Protein AF-A0AAE3R0L6-F1 (afdb_monomer)

Mean predicted aligned error: 7.81 Å

Organism: NCBI:txid3048013

Radius of gyration: 21.51 Å; Cα contacts (8 Å, |Δi|>4): 304; chains: 1; bounding box: 40×46×85 Å

Secondary s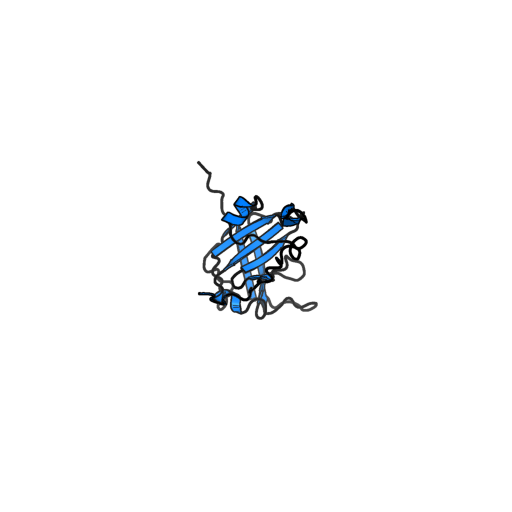tructure (DSSP, 8-state):
------------------SSSTTS-B--SSHHHHHHTT-EEEEEE-SSSSEESSSS-EE-EEEEEEEEEEEE-TTS-EEEEEEEEEEEEE-TTTTTTTTTTEEES-TTS---EEEETTEEEEEESS---SEEEEEEEESS--TTS---EEEEEEEEEPPPP---

Sequence (164 aa):
MNKSIWSTLLFCCFVSCSSLYSDFPQMSDSLDDAWNKKVFRAEYIVPQNPYKINDTLSITVKEAWIERCWKYNKAGKIAYIPDYQLIIICDSKDIEQYPSNWTIGTTDGPNFRSCARDCIMANFEDIPNDHIELIVQKGRLANNKIPEIIGKFELRKKPQSEEN

Foldseek 3Di:
DDDDDDDDDPPDPPPDPPQPFAPDWDDAPDPVSLVVLVFFDFWKDFPDAQDDFDDPATWGWPTKTKGFTWGHHPVRRIDTDQKIKIKTFTPLVRCVCPPAFKAKAAPVDFGWDAPDSRMIMTMGNDDDDQKDKIWMFTGDHDPPDDTHTRGIGMIGTDPPDPPD

Nearest PDB structures (foldseek):
  2d7n-assembly1_A  TM=2.915E-01  e=1.196E+00  Homo sapiens
  1amx-assembly1_A  TM=2.651E-01  e=1.331E+00  Staphylococcus aureus
  7n6g-assembly1_3J  TM=1.722E-01  e=5.635E-01  Chlamydomonas reinhardtii
  7n6g-assembly1_3K  TM=1.913E-01  e=1.262E+00  Chlamydomonas reinhardtii

Structure (mmCIF, N/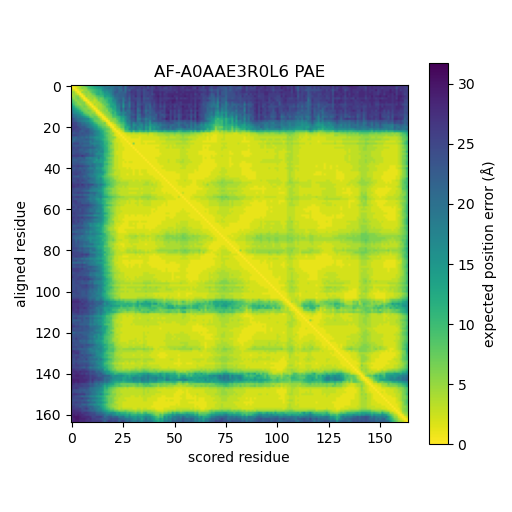CA/C/O backbone):
data_AF-A0AAE3R0L6-F1
#
_entry.id   AF-A0AAE3R0L6-F1
#
loop_
_atom_site.group_PDB
_atom_site.id
_atom_site.type_symbol
_atom_site.label_atom_id
_atom_site.label_alt_id
_atom_site.label_comp_id
_atom_site.label_asym_id
_atom_site.label_entity_id
_atom_site.label_seq_id
_atom_site.pdbx_PDB_ins_code
_atom_site.Cartn_x
_atom_site.Cartn_y
_atom_site.Cartn_z
_atom_site.occupancy
_atom_site.B_iso_or_equiv
_atom_site.auth_seq_id
_atom_site.auth_comp_id
_atom_site.auth_asym_id
_atom_site.auth_atom_id
_atom_site.pdbx_PDB_model_num
ATOM 1 N N . MET A 1 1 ? -25.202 9.238 -66.382 1.00 40.06 1 MET A N 1
ATOM 2 C CA . MET A 1 1 ? -23.825 9.762 -66.234 1.00 40.06 1 MET A CA 1
ATOM 3 C C . MET A 1 1 ? -23.760 10.645 -64.997 1.00 40.06 1 MET A C 1
ATOM 5 O O . MET A 1 1 ? -24.462 11.638 -64.994 1.00 40.06 1 MET A O 1
ATOM 9 N N . ASN A 1 2 ? -22.910 10.263 -64.030 1.00 39.03 2 ASN A N 1
ATOM 10 C CA . ASN A 1 2 ? -22.185 11.094 -63.044 1.00 39.03 2 ASN A CA 1
ATOM 11 C C . ASN A 1 2 ? -22.989 12.002 -62.083 1.00 39.03 2 ASN A C 1
ATOM 13 O O . ASN A 1 2 ? -23.855 12.739 -62.509 1.00 39.03 2 ASN A O 1
ATOM 17 N N . LYS A 1 3 ? -22.705 12.109 -60.783 1.00 43.72 3 LYS A N 1
ATOM 18 C CA . LYS A 1 3 ? -21.702 11.516 -59.885 1.00 43.72 3 LYS A CA 1
ATOM 19 C C . LYS A 1 3 ? -22.238 11.714 -58.458 1.00 43.72 3 LYS A C 1
ATOM 21 O O . LYS A 1 3 ? -22.721 12.789 -58.123 1.00 43.72 3 LYS A O 1
ATOM 26 N N . SER A 1 4 ? -22.141 10.661 -57.657 1.00 48.94 4 SER A N 1
ATOM 27 C CA . SER A 1 4 ? -22.433 10.632 -56.224 1.00 48.94 4 SER A CA 1
ATOM 28 C C . SER A 1 4 ? -21.432 11.516 -55.465 1.00 48.94 4 SER A C 1
ATOM 30 O O . SER A 1 4 ? -20.226 11.350 -55.646 1.00 48.94 4 SER A O 1
ATOM 32 N N . ILE A 1 5 ? -21.919 12.459 -54.652 1.00 53.59 5 ILE A N 1
ATOM 33 C CA . ILE A 1 5 ? -21.114 13.277 -53.732 1.00 53.59 5 ILE A CA 1
ATOM 34 C C . ILE A 1 5 ? -21.275 12.650 -52.351 1.00 53.59 5 ILE A C 1
ATOM 36 O O . ILE A 1 5 ? -22.312 12.810 -51.714 1.00 53.59 5 ILE A O 1
ATOM 40 N N . TRP A 1 6 ? -20.265 11.910 -51.909 1.00 51.47 6 TRP A N 1
ATOM 41 C CA . TRP A 1 6 ? -20.155 11.438 -50.534 1.00 51.47 6 TRP A CA 1
ATOM 42 C C . TRP A 1 6 ? -18.766 11.756 -49.991 1.00 51.47 6 TRP A C 1
ATOM 44 O O . TRP A 1 6 ? -17.777 11.714 -50.722 1.00 51.47 6 TRP A O 1
ATOM 54 N N . SER A 1 7 ? -18.747 11.992 -48.681 1.00 51.50 7 SER A N 1
ATOM 55 C CA . SER A 1 7 ? -17.586 11.942 -47.788 1.00 51.50 7 SER A CA 1
ATOM 56 C C . SER A 1 7 ? -16.776 13.228 -47.642 1.00 51.50 7 SER A C 1
ATOM 58 O O . SER A 1 7 ? -15.634 13.343 -48.083 1.00 51.50 7 SER A O 1
ATOM 60 N N . THR A 1 8 ? -17.347 14.166 -46.885 1.00 57.94 8 THR A N 1
ATOM 61 C CA . THR A 1 8 ? -16.566 15.141 -46.118 1.00 57.94 8 THR A CA 1
ATOM 62 C C . THR A 1 8 ? -15.764 14.393 -45.050 1.00 57.94 8 THR A C 1
ATOM 64 O O . THR A 1 8 ? -16.333 13.728 -44.186 1.00 57.94 8 THR A O 1
ATOM 67 N N . LEU A 1 9 ? -14.438 14.488 -45.153 1.00 56.12 9 LEU A N 1
ATOM 68 C CA . LEU A 1 9 ? -13.452 13.964 -44.212 1.00 56.12 9 LEU A CA 1
ATOM 69 C C . LEU A 1 9 ? -13.765 14.385 -42.767 1.00 56.12 9 LEU A C 1
ATOM 71 O O . LEU A 1 9 ? -13.669 15.563 -42.426 1.00 56.12 9 LEU A O 1
ATOM 75 N N . LEU A 1 10 ? -14.026 13.408 -41.899 1.00 57.34 10 LEU A N 1
ATOM 76 C CA . LEU A 1 10 ? -13.881 13.555 -40.453 1.00 57.34 10 LEU A CA 1
ATOM 77 C C . LEU A 1 10 ? -12.440 13.160 -40.093 1.00 57.34 10 LEU A C 1
ATOM 79 O O . LEU A 1 10 ? -12.147 12.005 -39.794 1.00 57.34 10 LEU A O 1
ATOM 83 N N . PHE A 1 11 ? -11.510 14.108 -40.214 1.00 55.44 11 PHE A N 1
ATOM 84 C CA . PHE A 1 11 ? -10.120 13.920 -39.799 1.00 55.44 11 PHE A CA 1
ATOM 85 C C . PHE A 1 11 ? -10.059 14.071 -38.273 1.00 55.44 11 PHE A C 1
ATOM 87 O O . PHE A 1 11 ? -9.953 15.174 -37.741 1.00 55.44 11 PHE A O 1
ATOM 94 N N . CYS A 1 12 ? -10.235 12.956 -37.562 1.00 53.22 12 CYS A N 1
ATOM 95 C CA . CYS A 1 12 ? -10.122 12.898 -36.110 1.00 53.22 12 CYS A CA 1
ATOM 96 C C . CYS A 1 12 ? -8.709 13.308 -35.674 1.00 53.22 12 CYS A C 1
ATOM 98 O O . CYS A 1 12 ? -7.733 12.611 -35.948 1.00 53.22 12 CYS A O 1
ATOM 100 N N . CYS A 1 13 ? -8.619 14.421 -34.948 1.00 52.75 13 CYS A N 1
ATOM 101 C CA . CYS A 1 13 ? -7.447 14.828 -34.184 1.00 52.75 13 CYS A CA 1
ATOM 102 C C . CYS A 1 13 ? -7.171 13.826 -33.046 1.00 52.75 13 CYS A C 1
ATOM 104 O O . CYS A 1 13 ? -7.452 14.104 -31.884 1.00 52.75 13 CYS A O 1
ATOM 106 N N . PHE A 1 14 ? -6.594 12.667 -33.366 1.00 51.31 14 PHE A N 1
ATOM 107 C CA . PHE A 1 14 ? -5.903 11.816 -32.395 1.00 51.31 14 PHE A CA 1
ATOM 108 C C . PHE A 1 14 ? -4.507 12.394 -32.149 1.00 51.31 14 PHE A C 1
ATOM 110 O O . PHE A 1 14 ? -3.495 11.832 -32.564 1.00 51.31 14 PHE A O 1
ATOM 117 N N . VAL A 1 15 ? -4.439 13.567 -31.518 1.00 55.75 15 VAL A N 1
ATOM 118 C CA . VAL A 1 15 ? -3.165 14.070 -31.000 1.00 55.75 15 VAL A CA 1
ATOM 119 C C . VAL A 1 15 ? -2.900 13.295 -29.716 1.00 55.75 15 VAL A C 1
ATOM 121 O O . VAL A 1 15 ? -3.476 13.574 -28.667 1.00 55.75 15 VAL A O 1
ATOM 124 N N . SER A 1 16 ? -2.099 12.241 -29.848 1.00 47.97 16 SER A N 1
ATOM 125 C CA . SER A 1 16 ? -1.672 11.357 -28.770 1.00 47.97 16 SER A CA 1
ATOM 126 C C . SER A 1 16 ? -1.153 12.151 -27.572 1.00 47.97 16 SER A C 1
ATOM 128 O O . SER A 1 16 ? -0.143 12.847 -27.651 1.00 47.97 16 SER A O 1
ATOM 130 N N . CYS A 1 17 ? -1.829 11.995 -26.438 1.00 54.97 17 CYS A N 1
ATOM 131 C CA . CYS A 1 17 ? -1.486 12.576 -25.141 1.00 54.97 17 CYS A CA 1
ATOM 132 C C . CYS A 1 17 ? -0.298 11.837 -24.476 1.00 54.97 17 CYS A C 1
ATOM 134 O O . CYS A 1 17 ? -0.332 11.518 -23.292 1.00 54.97 17 CYS A O 1
ATOM 136 N N . SER A 1 18 ? 0.739 11.468 -25.237 1.00 56.25 18 SER A N 1
ATOM 137 C CA . SER A 1 18 ? 1.778 10.534 -24.771 1.00 56.25 18 SER A CA 1
ATOM 138 C C . SER A 1 18 ? 2.959 11.198 -24.053 1.00 56.25 18 SER A C 1
ATOM 140 O O . SER A 1 18 ? 3.751 10.498 -23.431 1.00 56.25 18 SER A O 1
ATOM 142 N N . SER A 1 19 ? 3.101 12.527 -24.102 1.00 55.25 19 SER A N 1
ATOM 143 C CA . SER A 1 19 ? 4.251 13.228 -23.499 1.00 55.25 19 SER A CA 1
ATOM 144 C C . SER A 1 19 ? 4.023 13.734 -22.071 1.00 55.25 19 SER A C 1
ATOM 146 O O . SER A 1 19 ? 4.960 14.235 -21.460 1.00 55.25 19 SER A O 1
ATOM 148 N N . LEU A 1 20 ? 2.806 13.640 -21.528 1.00 56.88 20 LEU A N 1
ATOM 149 C CA . LEU A 1 20 ? 2.475 14.194 -20.204 1.00 56.88 20 LEU A CA 1
ATOM 150 C C . LEU A 1 20 ? 2.866 13.283 -19.027 1.00 56.88 20 LEU A C 1
ATOM 152 O O . LEU A 1 20 ? 2.901 13.744 -17.891 1.00 56.88 20 LEU A O 1
ATOM 156 N N . TYR A 1 21 ? 3.215 12.019 -19.286 1.00 61.62 21 TYR A N 1
ATOM 157 C CA . TYR A 1 21 ? 3.463 11.020 -18.237 1.00 61.62 21 TYR A CA 1
ATOM 158 C C . TYR A 1 21 ? 4.946 10.683 -18.007 1.00 61.62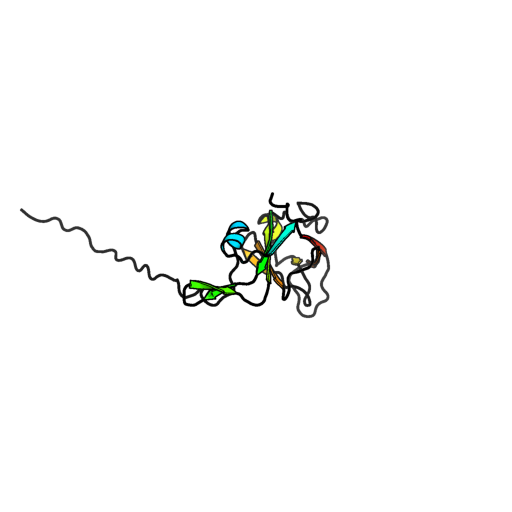 21 TYR A C 1
ATOM 160 O O . TYR A 1 21 ? 5.266 9.942 -17.082 1.00 61.62 21 TYR A O 1
ATOM 168 N N . SER A 1 22 ? 5.875 11.226 -18.802 1.00 70.12 22 SER A N 1
ATOM 169 C CA . SER A 1 22 ? 7.282 10.783 -18.819 1.00 70.12 22 SER A CA 1
ATOM 170 C C . SER A 1 22 ? 8.167 11.319 -17.686 1.00 70.12 22 SER A C 1
ATOM 172 O O . SER A 1 22 ? 9.389 11.262 -17.799 1.00 70.12 22 SER A O 1
ATOM 174 N N . ASP A 1 23 ? 7.602 11.899 -16.627 1.00 79.94 23 ASP A N 1
ATOM 175 C CA . ASP A 1 23 ? 8.411 12.431 -15.522 1.00 79.94 23 ASP A CA 1
ATOM 176 C C . ASP A 1 23 ? 7.885 12.138 -14.117 1.00 79.94 23 ASP A C 1
ATOM 178 O O . ASP A 1 23 ? 8.627 12.332 -13.150 1.00 79.94 23 ASP A O 1
ATOM 182 N N . PHE A 1 24 ? 6.679 11.583 -13.992 1.00 88.81 24 PHE A N 1
ATOM 183 C CA . PHE A 1 24 ? 6.091 11.248 -12.699 1.00 88.81 24 PHE A CA 1
ATOM 184 C C . PHE A 1 24 ? 6.351 9.784 -12.333 1.00 88.81 24 PHE A C 1
ATOM 186 O O . PHE A 1 24 ? 6.291 8.928 -13.225 1.00 88.81 24 PHE A O 1
ATOM 193 N N . PRO A 1 25 ? 6.605 9.476 -11.045 1.00 93.06 25 PRO A N 1
ATOM 194 C CA . PRO A 1 25 ? 6.598 8.104 -10.558 1.00 93.06 25 PRO A CA 1
ATOM 195 C C . PRO A 1 25 ? 5.325 7.377 -10.999 1.00 93.06 25 PRO A C 1
ATOM 197 O O . PRO A 1 25 ? 4.232 7.943 -10.960 1.00 93.06 25 PRO A O 1
ATOM 200 N N . GLN A 1 26 ? 5.495 6.147 -11.460 1.00 95.25 26 GLN A N 1
ATOM 201 C CA . GLN A 1 26 ? 4.436 5.256 -11.907 1.00 95.25 26 GLN A CA 1
ATOM 202 C C . GLN A 1 26 ? 4.264 4.119 -10.901 1.00 95.25 26 GLN A C 1
ATOM 204 O O . GLN A 1 26 ? 5.116 3.903 -10.040 1.00 95.25 26 GLN A O 1
ATOM 209 N N . MET A 1 27 ? 3.163 3.394 -11.037 1.00 95.44 27 MET A N 1
ATOM 210 C CA . MET A 1 27 ? 2.806 2.236 -10.229 1.00 95.44 27 MET A CA 1
ATOM 211 C C . MET A 1 27 ? 2.387 1.112 -11.175 1.00 95.44 27 MET A C 1
ATOM 213 O O . MET A 1 27 ? 1.830 1.395 -12.238 1.00 95.44 27 MET A O 1
ATOM 217 N N . SER A 1 28 ? 2.688 -0.138 -10.835 1.00 97.12 28 SER A N 1
ATOM 218 C CA . SER A 1 28 ? 2.136 -1.277 -11.576 1.00 97.12 28 SER A CA 1
ATOM 219 C C . SER A 1 28 ? 0.659 -1.482 -11.237 1.00 97.12 28 SER A C 1
ATOM 221 O O . SER A 1 28 ? 0.252 -1.281 -10.095 1.00 97.12 28 SER A O 1
ATOM 223 N N . ASP A 1 29 ? -0.136 -1.909 -12.216 1.00 95.31 29 ASP A N 1
ATOM 224 C CA . ASP A 1 29 ? -1.582 -2.124 -12.030 1.00 95.31 29 ASP A CA 1
ATOM 225 C C . ASP A 1 29 ? -1.899 -3.484 -11.377 1.00 95.31 29 ASP A C 1
ATOM 227 O O . ASP A 1 29 ? -3.015 -3.719 -10.920 1.00 95.31 29 ASP A O 1
ATOM 231 N N . SER A 1 30 ? -0.927 -4.401 -11.365 1.00 96.75 30 SER A N 1
ATOM 232 C CA . SER A 1 30 ? -1.033 -5.753 -10.804 1.00 96.75 30 SER A CA 1
ATOM 233 C C . SER A 1 30 ? 0.347 -6.322 -10.464 1.00 96.75 30 SER A C 1
ATOM 235 O O . SER A 1 30 ? 1.373 -5.808 -10.927 1.00 96.75 30 SER A O 1
ATOM 237 N N . LEU A 1 31 ? 0.372 -7.430 -9.719 1.00 95.75 31 LEU A N 1
ATOM 238 C CA . LEU A 1 31 ? 1.583 -8.223 -9.487 1.00 95.75 31 LEU A CA 1
ATOM 239 C C . LEU A 1 31 ? 2.273 -8.663 -10.789 1.00 95.75 31 LEU A C 1
ATOM 241 O O . LEU A 1 31 ? 3.484 -8.490 -10.928 1.00 95.75 31 LEU A O 1
ATOM 245 N N . ASP A 1 32 ? 1.519 -9.187 -11.758 1.00 96.81 32 ASP A N 1
ATOM 246 C CA . ASP A 1 32 ? 2.065 -9.653 -13.043 1.00 96.81 32 ASP A CA 1
ATOM 247 C C . ASP A 1 32 ? 2.737 -8.517 -13.818 1.00 96.81 32 ASP A C 1
ATOM 249 O O . ASP A 1 32 ? 3.815 -8.672 -14.396 1.00 96.81 32 ASP A O 1
ATOM 253 N N . ASP A 1 33 ? 2.120 -7.339 -13.807 1.00 97.31 33 ASP A N 1
ATOM 254 C CA . ASP A 1 33 ? 2.681 -6.138 -14.410 1.00 97.31 33 ASP A CA 1
ATOM 255 C C . ASP A 1 33 ? 3.989 -5.713 -13.713 1.00 97.31 33 ASP A C 1
ATOM 257 O O . ASP A 1 33 ? 4.994 -5.446 -14.382 1.00 97.31 33 ASP A O 1
ATOM 261 N N . ALA A 1 34 ? 4.033 -5.765 -12.377 1.00 97.69 34 ALA A N 1
ATOM 262 C CA . ALA A 1 34 ? 5.239 -5.473 -11.601 1.00 97.69 34 ALA A CA 1
ATOM 263 C C . ALA A 1 34 ? 6.390 -6.451 -11.903 1.00 97.69 34 ALA A C 1
ATOM 265 O O . ALA A 1 34 ? 7.558 -6.042 -12.005 1.00 97.69 34 ALA A O 1
ATOM 266 N N . TRP A 1 35 ? 6.077 -7.737 -12.081 1.00 96.75 35 TRP A N 1
ATOM 267 C CA . TRP A 1 35 ? 7.028 -8.765 -12.506 1.00 96.75 35 TRP A CA 1
ATOM 268 C C . TRP A 1 35 ? 7.550 -8.513 -13.920 1.00 96.75 35 TRP A C 1
ATOM 270 O O . TRP A 1 35 ? 8.766 -8.465 -14.130 1.00 96.75 35 TRP A O 1
ATOM 280 N N . ASN A 1 36 ? 6.653 -8.266 -14.877 1.00 96.88 36 ASN A N 1
ATOM 281 C CA . ASN A 1 36 ? 7.001 -8.005 -16.277 1.00 96.88 36 ASN A CA 1
ATOM 282 C C . ASN A 1 36 ? 7.892 -6.765 -16.432 1.00 96.88 36 ASN A C 1
ATOM 284 O O . ASN A 1 36 ? 8.850 -6.760 -17.212 1.00 96.88 36 ASN A O 1
ATOM 288 N N . LYS A 1 37 ? 7.628 -5.728 -15.634 1.00 96.31 37 LYS A N 1
ATOM 289 C CA . LYS A 1 37 ? 8.433 -4.501 -15.563 1.00 96.31 37 LYS A CA 1
ATOM 290 C C . LYS A 1 37 ? 9.735 -4.664 -14.773 1.00 96.31 37 LYS A C 1
ATOM 292 O O . LYS A 1 37 ? 10.563 -3.753 -14.782 1.00 96.31 37 LYS A O 1
ATOM 297 N N . LYS A 1 38 ? 9.949 -5.813 -14.116 1.00 97.31 38 LYS A N 1
ATOM 298 C CA . LYS A 1 38 ? 11.106 -6.124 -13.251 1.00 97.31 38 LYS A CA 1
ATOM 299 C C . LYS A 1 38 ? 11.251 -5.167 -12.057 1.00 97.31 38 LYS A C 1
ATOM 301 O O . LYS A 1 38 ? 12.352 -4.939 -11.537 1.00 97.31 38 LYS A O 1
ATOM 306 N N . VAL A 1 39 ? 10.130 -4.610 -11.601 1.00 97.62 39 VAL A N 1
ATOM 307 C CA . VAL A 1 39 ? 10.063 -3.686 -10.458 1.00 97.62 39 VAL A CA 1
ATOM 308 C C . VAL A 1 39 ? 9.624 -4.386 -9.175 1.00 97.62 39 VAL A C 1
ATOM 310 O O . VAL A 1 39 ? 9.977 -3.902 -8.104 1.00 97.62 39 VAL A O 1
ATOM 313 N N . PHE A 1 40 ? 8.965 -5.545 -9.258 1.00 97.69 40 PHE A N 1
ATOM 314 C CA . PHE A 1 40 ? 8.563 -6.347 -8.097 1.00 97.69 40 PHE A CA 1
ATOM 315 C C . PHE A 1 40 ? 9.742 -6.699 -7.170 1.00 97.69 40 PHE A C 1
ATOM 317 O O . PHE A 1 40 ? 10.860 -6.955 -7.631 1.00 97.69 40 PHE A O 1
ATOM 324 N N . ARG A 1 41 ? 9.508 -6.696 -5.851 1.00 97.31 41 ARG A N 1
ATOM 325 C CA . ARG A 1 41 ? 10.511 -7.051 -4.830 1.00 97.31 41 ARG A CA 1
ATOM 326 C C . ARG A 1 41 ? 10.017 -8.068 -3.815 1.00 97.31 41 ARG A C 1
ATOM 328 O O . ARG A 1 41 ? 10.775 -8.967 -3.463 1.00 97.31 41 ARG A O 1
ATOM 335 N N . ALA A 1 42 ? 8.796 -7.911 -3.322 1.00 97.06 42 ALA A N 1
ATOM 336 C CA . ALA A 1 42 ? 8.233 -8.807 -2.323 1.00 97.06 42 ALA A CA 1
ATOM 337 C C . ALA A 1 42 ? 6.708 -8.718 -2.318 1.00 97.06 42 ALA A C 1
ATOM 339 O O . ALA A 1 42 ? 6.152 -7.639 -2.500 1.00 97.06 42 ALA A O 1
ATOM 340 N N . GLU A 1 43 ? 6.048 -9.843 -2.063 1.00 97.75 43 GLU A N 1
ATOM 341 C CA . GLU A 1 43 ? 4.608 -9.907 -1.816 1.00 97.75 43 GLU A CA 1
ATOM 342 C C . GLU A 1 43 ? 4.370 -9.951 -0.304 1.00 97.75 43 GLU A C 1
ATOM 344 O O . GLU A 1 43 ? 5.173 -10.507 0.450 1.00 97.75 43 GLU A O 1
ATOM 349 N N . TYR A 1 44 ? 3.266 -9.366 0.140 1.00 98.12 44 TYR A N 1
ATOM 350 C CA . TYR A 1 44 ? 2.848 -9.315 1.531 1.00 98.12 44 TYR A CA 1
ATOM 351 C C . TYR A 1 44 ? 1.414 -9.823 1.670 1.00 98.12 44 TYR A C 1
ATOM 353 O O . TYR A 1 44 ? 0.591 -9.696 0.768 1.00 98.12 44 TYR A O 1
ATOM 361 N N . ILE A 1 45 ? 1.110 -10.386 2.833 1.00 98.12 45 ILE A N 1
ATOM 362 C CA . ILE A 1 45 ? -0.206 -10.888 3.211 1.00 98.12 45 ILE A CA 1
ATOM 363 C C . ILE A 1 45 ? -0.600 -10.344 4.582 1.00 98.12 45 ILE A C 1
ATOM 365 O O . ILE A 1 45 ? 0.247 -10.068 5.432 1.00 98.12 45 ILE A O 1
ATOM 369 N N . VAL A 1 46 ? -1.901 -10.224 4.816 1.00 98.19 46 VAL A N 1
ATOM 370 C CA . VAL A 1 46 ? -2.442 -9.955 6.151 1.00 98.19 46 VAL A CA 1
ATOM 371 C C . VAL A 1 46 ? -2.516 -11.257 6.966 1.00 98.19 46 VAL A C 1
ATOM 373 O O . VAL A 1 46 ? -2.797 -12.310 6.390 1.00 98.19 46 VAL A O 1
ATOM 376 N N . PRO A 1 47 ? -2.312 -11.229 8.299 1.00 97.25 47 PRO A N 1
ATOM 377 C CA . PRO A 1 47 ? -2.435 -12.424 9.146 1.00 97.25 47 PRO A CA 1
ATOM 378 C C . PRO A 1 47 ? -3.828 -13.074 9.110 1.00 97.25 47 PRO A C 1
ATOM 380 O O . PRO A 1 47 ? -3.954 -14.288 9.259 1.00 97.25 47 PRO A O 1
ATOM 383 N N . GLN A 1 48 ? -4.867 -12.260 8.916 1.00 97.81 48 GLN A N 1
ATOM 384 C CA . GLN A 1 48 ? -6.259 -12.670 8.767 1.00 97.81 48 GLN A CA 1
ATOM 385 C C . GLN A 1 48 ? -6.923 -11.784 7.708 1.00 97.81 48 GLN A C 1
ATOM 387 O O . GLN A 1 48 ? -6.668 -10.582 7.676 1.00 97.81 48 GLN A O 1
ATOM 392 N N . ASN A 1 49 ? -7.771 -12.372 6.858 1.00 97.62 49 ASN A N 1
ATOM 393 C CA . ASN A 1 49 ? -8.476 -11.669 5.787 1.00 97.62 49 ASN A CA 1
ATOM 394 C C . ASN A 1 49 ? -9.987 -11.989 5.848 1.00 97.62 49 ASN A C 1
ATOM 396 O O . ASN A 1 49 ? -10.332 -13.170 5.750 1.00 97.62 49 AS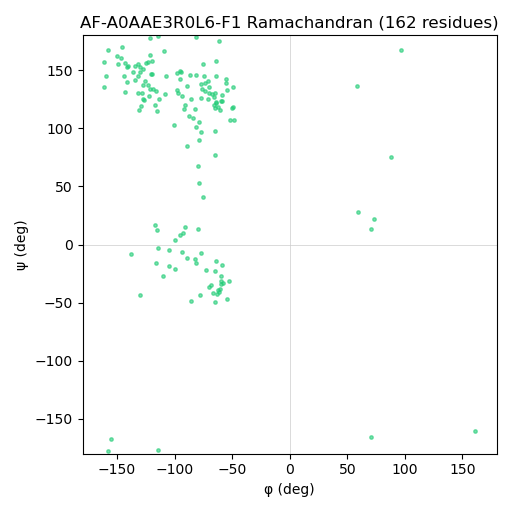N A O 1
ATOM 400 N N . PRO A 1 50 ? -10.888 -11.005 6.033 1.00 98.12 50 PRO A N 1
ATOM 401 C CA . PRO A 1 50 ? -10.624 -9.570 6.178 1.00 98.12 50 PRO A CA 1
ATOM 402 C C . PRO A 1 50 ? -9.804 -9.242 7.432 1.00 98.12 50 PRO A C 1
ATOM 404 O O . PRO A 1 50 ? -9.953 -9.879 8.477 1.00 98.12 50 PRO A O 1
ATOM 407 N N . TYR A 1 51 ? -8.934 -8.240 7.321 1.00 98.38 51 TYR A N 1
ATOM 408 C CA . TYR A 1 51 ? -8.117 -7.764 8.429 1.00 98.38 51 TYR A CA 1
ATOM 409 C C . TYR A 1 51 ? -8.937 -6.805 9.293 1.00 98.38 51 TYR A C 1
ATOM 411 O O . TYR A 1 51 ? -9.365 -5.745 8.831 1.00 98.38 51 TYR A O 1
ATOM 419 N N . LYS A 1 52 ? -9.169 -7.170 10.555 1.00 98.31 52 LYS A N 1
ATOM 420 C CA . LYS A 1 52 ? -9.963 -6.378 11.501 1.00 98.31 52 LYS A CA 1
ATOM 421 C C . LYS A 1 52 ? -9.069 -5.361 12.222 1.00 98.31 52 LYS A C 1
ATOM 423 O O . LYS A 1 52 ? -8.263 -5.748 13.059 1.00 98.31 52 LYS A O 1
ATOM 428 N N . ILE A 1 53 ? -9.235 -4.067 11.931 1.00 97.50 53 ILE A N 1
ATOM 429 C CA . ILE A 1 53 ? -8.503 -2.981 12.613 1.00 97.50 53 ILE A CA 1
ATOM 430 C C . ILE A 1 53 ? -9.122 -2.707 13.988 1.00 97.50 53 ILE A C 1
ATOM 432 O O . ILE A 1 53 ? -8.404 -2.535 14.970 1.00 97.50 53 ILE A O 1
ATOM 436 N N . ASN A 1 54 ? -10.455 -2.668 14.052 1.00 97.19 54 ASN A N 1
ATOM 437 C CA . ASN A 1 54 ? -11.239 -2.564 15.284 1.00 97.19 54 ASN A CA 1
ATOM 438 C C . ASN A 1 54 ? -12.651 -3.139 15.069 1.00 97.19 54 ASN A C 1
ATOM 440 O O . ASN A 1 54 ? -12.901 -3.832 14.087 1.00 97.19 54 ASN A O 1
ATOM 444 N N . ASP A 1 55 ? -13.582 -2.893 15.993 1.00 96.44 55 ASP A N 1
ATOM 445 C CA . ASP A 1 55 ? -14.935 -3.461 15.934 1.00 96.44 55 ASP A CA 1
ATOM 446 C C . ASP A 1 55 ? -15.791 -2.994 14.755 1.00 96.44 55 ASP A C 1
ATOM 448 O O . ASP A 1 55 ? -16.714 -3.711 14.373 1.00 96.44 55 ASP A O 1
ATOM 452 N N . THR A 1 56 ? -15.490 -1.839 14.161 1.00 96.25 56 THR A N 1
ATOM 453 C CA . THR A 1 56 ? -16.282 -1.255 13.068 1.00 96.25 56 THR A CA 1
ATOM 454 C C . THR A 1 56 ? -15.522 -1.142 11.750 1.00 96.25 56 THR A C 1
ATOM 456 O O . THR A 1 56 ? -16.152 -0.966 10.711 1.00 96.25 56 THR A O 1
ATOM 459 N N . LEU A 1 57 ? -14.192 -1.249 11.776 1.00 97.62 57 LEU A N 1
ATOM 460 C CA . LEU A 1 57 ? -13.325 -1.114 10.613 1.00 97.62 57 LEU A CA 1
ATOM 461 C C . LEU A 1 57 ? -12.582 -2.422 10.330 1.00 97.62 57 LEU A C 1
ATOM 463 O O . LEU A 1 57 ? -11.764 -2.890 11.130 1.00 97.62 57 LEU A O 1
ATOM 467 N N . SER A 1 58 ? -12.820 -2.963 9.141 1.00 98.19 58 SER A N 1
ATOM 468 C CA . SER A 1 58 ? -12.102 -4.102 8.577 1.00 98.19 58 SER A CA 1
ATOM 469 C C . SER A 1 58 ? -11.762 -3.844 7.117 1.00 98.19 58 SER A C 1
ATOM 471 O O . SER A 1 58 ? -12.527 -3.177 6.428 1.00 98.19 58 SER A O 1
ATOM 473 N N . ILE A 1 59 ? -10.643 -4.393 6.648 1.00 98.19 59 ILE A N 1
ATOM 474 C CA . ILE A 1 59 ? -10.192 -4.255 5.263 1.00 98.19 59 ILE A CA 1
ATOM 475 C C . ILE A 1 59 ? -9.935 -5.635 4.674 1.00 98.19 59 ILE A C 1
ATOM 477 O O . ILE A 1 59 ? -9.128 -6.405 5.195 1.00 98.19 59 ILE A O 1
ATOM 481 N N . THR A 1 60 ? -10.580 -5.929 3.556 1.00 98.69 60 THR A N 1
ATOM 482 C CA . THR A 1 60 ? -10.286 -7.095 2.730 1.00 98.69 60 THR A CA 1
ATOM 483 C C . THR A 1 60 ? -9.130 -6.758 1.800 1.00 98.69 60 THR A C 1
ATOM 485 O O . THR A 1 60 ? -9.297 -5.974 0.867 1.00 98.69 60 THR A O 1
ATOM 488 N N . VAL A 1 61 ? -7.957 -7.344 2.044 1.00 98.44 61 VAL A N 1
ATOM 489 C CA . VAL A 1 61 ? -6.766 -7.156 1.199 1.00 98.44 61 VAL A CA 1
ATOM 490 C C . VAL A 1 61 ? -6.752 -8.239 0.129 1.00 98.44 61 VAL A C 1
ATOM 492 O O . VAL A 1 61 ? -6.734 -9.425 0.450 1.00 98.44 61 VAL A O 1
ATOM 495 N N . LYS A 1 62 ? -6.782 -7.846 -1.142 1.00 98.19 62 LYS A N 1
ATOM 496 C CA . LYS A 1 62 ? -6.720 -8.766 -2.285 1.00 98.19 62 LYS A CA 1
ATOM 497 C C . LYS A 1 62 ? -5.277 -9.086 -2.650 1.00 98.19 62 LYS A C 1
ATOM 499 O O . LYS A 1 62 ? -4.929 -10.252 -2.775 1.00 98.19 62 LYS A O 1
ATOM 504 N N . GLU A 1 63 ? -4.452 -8.051 -2.767 1.00 98.25 63 GLU A N 1
ATOM 505 C CA . GLU A 1 63 ? -3.032 -8.151 -3.106 1.00 98.25 63 GLU A CA 1
ATOM 506 C C . GLU A 1 63 ? -2.260 -7.078 -2.341 1.00 98.25 63 GLU A C 1
ATOM 508 O O . GLU A 1 63 ? -2.762 -5.971 -2.140 1.00 98.25 63 GLU A O 1
ATOM 513 N N . ALA A 1 64 ? -1.035 -7.385 -1.924 1.00 98.25 64 ALA A N 1
ATOM 514 C CA . ALA A 1 64 ? -0.119 -6.384 -1.403 1.00 98.25 64 ALA A CA 1
ATOM 515 C C . ALA A 1 64 ? 1.309 -6.707 -1.837 1.00 98.25 64 ALA A C 1
ATOM 517 O O . ALA A 1 64 ? 1.771 -7.837 -1.675 1.00 98.25 64 ALA A O 1
ATOM 518 N N . TRP A 1 65 ? 2.030 -5.726 -2.374 1.00 98.31 65 TRP 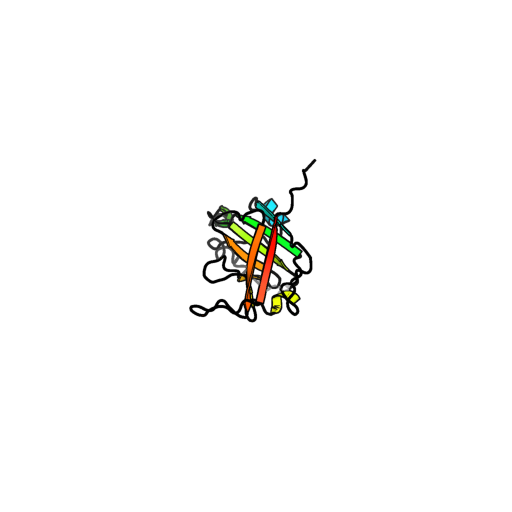A N 1
ATOM 519 C CA . TRP A 1 65 ? 3.415 -5.924 -2.791 1.00 98.31 65 TRP A CA 1
ATOM 520 C C . TRP A 1 65 ? 4.263 -4.672 -2.672 1.00 98.31 65 TRP A C 1
ATOM 522 O O . TRP A 1 65 ? 3.775 -3.546 -2.716 1.00 98.31 65 TRP A O 1
ATOM 532 N N . ILE A 1 66 ? 5.564 -4.899 -2.542 1.00 98.06 66 ILE A N 1
ATOM 533 C CA . ILE A 1 66 ? 6.593 -3.881 -2.686 1.00 98.06 66 ILE A CA 1
ATOM 534 C C . ILE A 1 66 ? 7.145 -3.960 -4.101 1.00 98.06 66 ILE A C 1
ATOM 536 O O . ILE A 1 66 ? 7.575 -5.022 -4.564 1.00 98.06 66 ILE A O 1
ATOM 540 N N . GLU A 1 67 ? 7.217 -2.809 -4.755 1.00 98.06 67 GLU A N 1
ATOM 541 C CA . GLU A 1 67 ? 7.997 -2.626 -5.968 1.00 98.06 67 GLU A CA 1
ATOM 542 C C . GLU A 1 67 ? 8.986 -1.471 -5.828 1.00 98.06 67 GLU A C 1
ATOM 544 O O . GLU A 1 67 ? 8.820 -0.564 -5.014 1.00 98.06 67 GLU A O 1
ATOM 549 N N . ARG A 1 68 ? 10.052 -1.508 -6.626 1.00 98.00 68 ARG A N 1
ATOM 550 C CA . ARG A 1 68 ? 10.971 -0.381 -6.763 1.00 98.00 68 ARG A CA 1
ATOM 551 C C . ARG A 1 68 ? 10.264 0.743 -7.508 1.00 98.00 68 ARG A C 1
ATOM 553 O O . ARG A 1 68 ? 9.755 0.501 -8.598 1.00 98.00 68 ARG A O 1
ATOM 560 N N . CYS A 1 69 ? 10.309 1.961 -6.978 1.00 97.38 69 CYS A N 1
ATOM 561 C CA . CYS A 1 69 ? 9.770 3.136 -7.649 1.00 97.38 69 CYS A CA 1
ATOM 562 C C . CYS A 1 69 ? 10.391 3.298 -9.042 1.00 97.38 69 CYS A C 1
ATOM 564 O O . CYS A 1 69 ? 11.595 3.106 -9.255 1.00 97.38 69 CYS A O 1
ATOM 566 N N . TRP A 1 70 ? 9.564 3.664 -10.013 1.00 97.19 70 TRP A N 1
ATOM 567 C CA . TRP A 1 70 ? 9.972 3.751 -11.407 1.00 97.19 70 TRP A CA 1
ATOM 568 C C . TRP A 1 70 ? 9.175 4.823 -12.146 1.00 97.19 70 TRP A C 1
ATOM 570 O O . TRP A 1 70 ? 8.137 5.278 -11.679 1.00 97.19 70 TRP A O 1
ATOM 580 N N . LYS A 1 71 ? 9.675 5.256 -13.302 1.00 95.94 71 LYS A N 1
ATOM 581 C CA . LYS A 1 71 ? 8.963 6.142 -14.229 1.00 95.94 71 LYS A CA 1
ATOM 582 C C . LYS A 1 71 ? 9.320 5.825 -15.671 1.00 95.94 71 LYS A C 1
ATOM 584 O O . LYS A 1 71 ? 10.366 5.233 -15.931 1.00 95.94 71 LYS A O 1
ATOM 589 N N . TYR A 1 72 ? 8.497 6.252 -16.621 1.00 93.50 72 TYR A N 1
ATOM 590 C CA . TYR A 1 72 ? 8.919 6.284 -18.020 1.00 93.50 72 TYR A CA 1
ATOM 591 C C . TYR A 1 72 ? 9.843 7.477 -18.238 1.00 93.50 72 TYR A C 1
ATOM 593 O O . TYR A 1 72 ? 9.535 8.567 -17.786 1.00 93.50 72 TYR A O 1
ATOM 601 N N . ASN A 1 73 ? 10.970 7.295 -18.921 1.00 92.00 73 ASN A N 1
ATOM 602 C CA . ASN A 1 73 ? 11.791 8.406 -19.393 1.00 92.00 73 ASN A CA 1
ATOM 603 C C . ASN A 1 73 ? 11.231 8.980 -20.709 1.00 92.00 73 ASN A C 1
ATOM 605 O O . ASN A 1 73 ? 10.280 8.452 -21.285 1.00 92.00 73 ASN A O 1
ATOM 609 N N . LYS A 1 74 ? 11.863 10.033 -21.242 1.00 89.50 74 LYS A N 1
ATOM 610 C CA . LYS A 1 74 ? 11.454 10.676 -22.508 1.00 89.50 74 LYS A CA 1
ATOM 611 C C . LYS A 1 74 ? 11.452 9.741 -23.729 1.00 89.50 74 LYS A C 1
ATOM 613 O O . LYS A 1 74 ? 10.835 10.067 -24.734 1.00 89.50 74 LYS A O 1
ATOM 618 N N . ALA A 1 75 ? 12.133 8.596 -23.652 1.00 90.31 75 ALA A N 1
ATOM 619 C CA . ALA A 1 75 ? 12.152 7.567 -24.692 1.00 90.31 75 ALA A CA 1
ATOM 620 C C . ALA A 1 75 ? 11.117 6.449 -24.452 1.00 90.31 75 ALA A C 1
ATOM 622 O O . ALA A 1 75 ? 11.172 5.421 -25.123 1.00 90.31 75 ALA A O 1
ATOM 623 N N . GLY A 1 76 ? 10.222 6.604 -23.469 1.00 88.94 76 GLY A N 1
ATOM 624 C CA . GLY A 1 76 ? 9.222 5.599 -23.102 1.00 88.94 76 GLY A CA 1
ATOM 625 C C . GLY A 1 76 ? 9.804 4.358 -22.421 1.00 88.94 76 GLY A C 1
ATOM 626 O O . GLY A 1 76 ? 9.119 3.348 -22.306 1.00 88.94 76 GLY A O 1
ATOM 627 N N . LYS A 1 77 ? 11.065 4.398 -21.973 1.00 91.69 77 LYS A N 1
ATOM 628 C CA . LYS A 1 77 ? 11.702 3.284 -21.256 1.00 91.69 77 LYS A CA 1
ATOM 629 C C . LYS A 1 77 ? 11.579 3.473 -19.754 1.00 91.69 77 LYS A C 1
ATOM 631 O O . LYS A 1 77 ? 11.627 4.601 -19.268 1.00 91.69 77 LYS A O 1
ATOM 636 N N . ILE A 1 78 ? 11.500 2.368 -19.026 1.00 95.12 78 ILE A N 1
ATOM 637 C CA . ILE A 1 78 ? 11.501 2.375 -17.563 1.00 95.12 78 ILE A CA 1
ATOM 638 C C . ILE A 1 78 ? 12.847 2.904 -17.051 1.00 95.12 78 ILE A C 1
ATOM 640 O O . ILE A 1 78 ? 13.914 2.454 -17.473 1.00 95.12 78 ILE A O 1
ATOM 644 N N . ALA A 1 79 ? 12.780 3.863 -16.135 1.00 95.75 79 ALA A N 1
ATOM 645 C CA . ALA A 1 79 ? 13.885 4.373 -15.343 1.00 95.75 79 ALA A CA 1
ATOM 646 C C . ALA A 1 79 ? 13.553 4.188 -13.859 1.00 95.75 79 ALA A C 1
ATOM 648 O O . ALA A 1 79 ? 12.447 4.507 -13.424 1.00 95.75 79 ALA A O 1
ATOM 649 N N . TYR A 1 80 ? 14.509 3.676 -13.088 1.00 95.94 80 TYR A N 1
ATOM 650 C CA . TYR A 1 80 ? 14.316 3.410 -11.666 1.00 95.94 80 TYR A CA 1
ATOM 651 C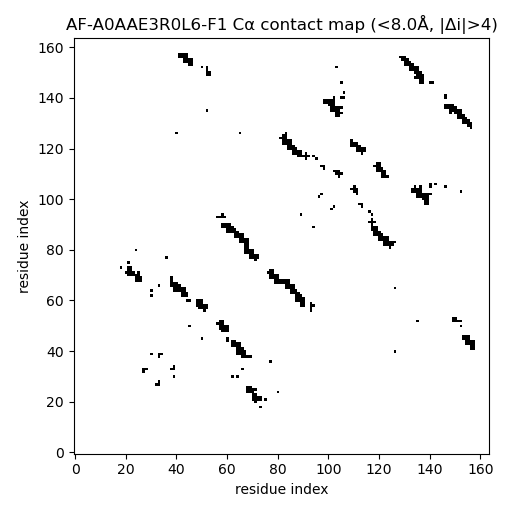 C . TYR A 1 80 ? 14.613 4.639 -10.808 1.00 95.94 80 TYR A C 1
ATOM 653 O O . TYR A 1 80 ? 15.532 5.405 -11.099 1.00 95.94 80 TYR A O 1
ATOM 661 N N . ILE A 1 81 ? 13.858 4.774 -9.726 1.00 95.00 81 ILE A N 1
ATOM 662 C CA . ILE A 1 81 ? 14.008 5.790 -8.684 1.00 95.00 81 ILE A CA 1
ATOM 663 C C . ILE A 1 81 ? 14.577 5.077 -7.438 1.00 95.00 81 ILE A C 1
ATOM 665 O O . ILE A 1 81 ? 14.305 3.883 -7.250 1.00 95.00 81 ILE A O 1
ATOM 669 N N . PRO A 1 82 ? 15.440 5.725 -6.635 1.00 92.94 82 PRO A N 1
ATOM 670 C CA . PRO A 1 82 ? 16.035 5.123 -5.442 1.00 92.94 82 PRO A CA 1
ATOM 671 C C . PRO A 1 82 ? 15.059 5.118 -4.254 1.00 92.94 82 PRO A C 1
ATOM 673 O O . PRO A 1 82 ? 15.411 5.599 -3.195 1.00 92.94 82 PRO A O 1
ATOM 676 N N . ASP A 1 83 ? 13.856 4.582 -4.460 1.00 96.31 83 ASP A N 1
ATOM 677 C CA . ASP A 1 83 ? 12.815 4.399 -3.447 1.00 96.31 83 ASP A CA 1
ATOM 678 C C . ASP A 1 83 ? 12.038 3.113 -3.762 1.00 96.31 83 ASP A C 1
ATOM 680 O O . ASP A 1 83 ? 12.140 2.535 -4.857 1.00 96.31 83 ASP A O 1
ATO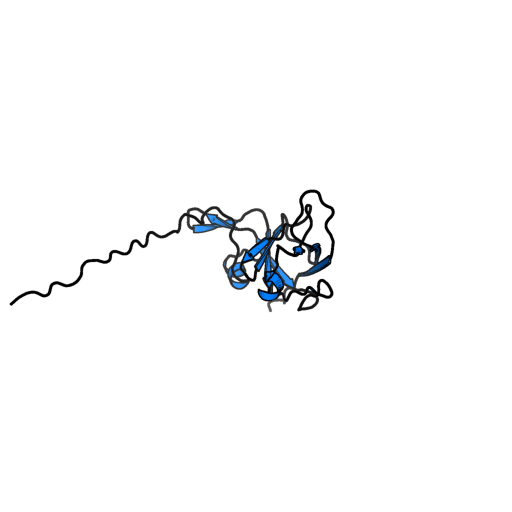M 684 N N . TYR A 1 84 ? 11.195 2.708 -2.826 1.00 97.19 84 TYR A N 1
ATOM 685 C CA . TYR A 1 84 ? 10.237 1.624 -2.959 1.00 97.19 84 TYR A CA 1
ATOM 686 C C . TYR A 1 84 ? 8.824 2.126 -2.685 1.00 97.19 84 TYR A C 1
ATOM 688 O O . TYR A 1 84 ? 8.616 3.133 -2.010 1.00 97.19 84 TYR A O 1
ATOM 696 N N . GLN A 1 85 ? 7.835 1.411 -3.205 1.00 97.12 85 GLN A N 1
ATOM 697 C CA . GLN A 1 85 ? 6.435 1.672 -2.916 1.00 97.12 85 GLN A CA 1
ATOM 698 C C . GLN A 1 85 ? 5.718 0.379 -2.559 1.00 97.12 85 GLN A C 1
ATOM 700 O O . GLN A 1 85 ? 5.833 -0.625 -3.262 1.00 97.12 85 GLN A O 1
ATOM 705 N N . LEU A 1 86 ? 4.997 0.426 -1.443 1.00 97.81 86 LEU A N 1
ATOM 706 C CA . LEU A 1 86 ? 4.032 -0.581 -1.037 1.00 97.81 86 LEU A CA 1
ATOM 707 C C . LEU A 1 86 ? 2.711 -0.252 -1.699 1.00 97.81 86 LEU A C 1
ATOM 709 O O . LEU A 1 86 ? 2.205 0.855 -1.529 1.00 97.81 86 LEU A O 1
ATOM 713 N N . ILE A 1 87 ? 2.161 -1.217 -2.414 1.00 98.31 87 ILE A N 1
ATOM 714 C CA . ILE A 1 87 ? 0.872 -1.130 -3.085 1.00 98.31 87 ILE A CA 1
ATOM 715 C C . ILE A 1 87 ? -0.025 -2.170 -2.437 1.00 98.31 87 ILE A C 1
ATOM 717 O O . ILE A 1 87 ? 0.395 -3.307 -2.232 1.00 98.31 87 ILE A O 1
ATOM 721 N N . ILE A 1 88 ? -1.238 -1.766 -2.074 1.00 98.25 88 ILE A N 1
ATOM 722 C CA . ILE A 1 88 ? -2.230 -2.628 -1.442 1.00 98.25 88 ILE A CA 1
ATOM 723 C C . ILE A 1 88 ? -3.539 -2.455 -2.199 1.00 98.25 88 ILE A C 1
ATOM 725 O O . ILE A 1 88 ? -4.130 -1.372 -2.199 1.00 98.25 88 ILE A O 1
ATOM 729 N N . ILE A 1 89 ? -3.985 -3.539 -2.821 1.00 98.44 89 ILE A N 1
ATOM 730 C CA . ILE A 1 89 ? -5.279 -3.639 -3.482 1.00 98.44 89 ILE A CA 1
ATOM 731 C C . ILE A 1 89 ? -6.277 -4.230 -2.491 1.00 98.44 89 ILE A C 1
ATOM 733 O O . ILE A 1 89 ? -6.045 -5.292 -1.911 1.00 98.44 89 ILE A O 1
ATOM 737 N N . CYS A 1 90 ? -7.402 -3.553 -2.310 1.00 98.31 90 CYS A N 1
ATOM 738 C CA . CYS A 1 90 ? -8.429 -3.871 -1.327 1.00 98.31 90 CYS A CA 1
ATOM 739 C C . CYS A 1 90 ? -9.793 -4.131 -1.991 1.00 98.31 90 CYS A C 1
ATOM 741 O O . CYS A 1 90 ? -9.974 -4.010 -3.206 1.00 98.31 90 CYS A O 1
ATOM 743 N N . ASP A 1 91 ? -10.809 -4.472 -1.200 1.00 98.44 91 ASP A N 1
ATOM 744 C CA . ASP A 1 91 ? -12.180 -4.175 -1.614 1.00 98.44 91 ASP A CA 1
ATOM 745 C C . ASP A 1 91 ? -12.417 -2.658 -1.540 1.00 98.44 91 ASP A C 1
ATOM 747 O O . ASP A 1 91 ? -12.230 -2.031 -0.499 1.00 98.44 91 ASP A O 1
ATOM 751 N N . SER A 1 92 ? -12.853 -2.064 -2.653 1.00 98.00 92 SER A N 1
ATOM 752 C CA . SER A 1 92 ? -13.202 -0.641 -2.734 1.00 98.00 92 SER A CA 1
ATOM 753 C C . SER A 1 92 ? -14.207 -0.185 -1.671 1.00 98.00 92 SER A C 1
ATOM 755 O O . SER A 1 92 ? -14.145 0.964 -1.242 1.00 98.00 92 SER A O 1
ATOM 757 N N . LYS A 1 93 ? -15.125 -1.061 -1.238 1.00 98.12 93 LYS A N 1
ATOM 758 C CA . LYS A 1 93 ? -16.131 -0.726 -0.219 1.00 98.12 93 LYS A CA 1
ATOM 759 C C . LYS A 1 93 ? -15.501 -0.522 1.155 1.00 98.12 93 LYS A C 1
ATOM 761 O O . LYS A 1 93 ? -15.928 0.359 1.895 1.00 98.12 93 LYS A O 1
ATOM 766 N N . ASP A 1 94 ? -14.460 -1.288 1.466 1.00 97.94 94 ASP A N 1
ATOM 767 C CA . ASP A 1 94 ? -13.784 -1.238 2.764 1.00 97.94 94 ASP A CA 1
ATOM 768 C C . ASP A 1 94 ? -12.940 0.040 2.920 1.00 97.94 94 ASP A C 1
ATOM 770 O O . ASP A 1 94 ? -12.663 0.482 4.036 1.00 97.94 94 ASP A O 1
ATOM 774 N N . ILE A 1 95 ? -12.554 0.668 1.802 1.00 97.19 95 ILE A N 1
ATOM 775 C CA . ILE A 1 95 ? -11.724 1.880 1.777 1.00 97.19 95 ILE A CA 1
ATOM 776 C C . ILE A 1 95 ? -12.434 3.118 1.208 1.00 97.19 95 ILE A C 1
ATOM 778 O O . ILE A 1 95 ? -11.791 4.140 0.985 1.00 97.19 95 ILE A O 1
ATOM 782 N N . GLU A 1 96 ? -13.757 3.086 1.023 1.00 95.94 96 GLU A N 1
ATOM 783 C CA . GLU A 1 96 ? -14.531 4.214 0.469 1.00 95.94 96 GLU A CA 1
ATOM 784 C C . GLU A 1 96 ? -14.371 5.506 1.293 1.00 95.94 96 GLU A C 1
ATOM 786 O O . GLU A 1 96 ? -14.355 6.613 0.757 1.00 95.94 96 GLU A O 1
ATOM 791 N N . GLN A 1 97 ? -14.207 5.367 2.611 1.00 93.81 97 GLN A N 1
ATOM 792 C CA . GLN A 1 97 ? -14.034 6.487 3.540 1.00 93.81 97 GLN A CA 1
ATOM 793 C C . GLN A 1 97 ? -12.558 6.848 3.794 1.00 93.81 97 GLN A C 1
ATOM 795 O O . GLN A 1 97 ? -12.253 7.636 4.694 1.00 93.81 97 GLN A O 1
ATOM 800 N N . TYR A 1 98 ? -11.625 6.276 3.031 1.00 95.12 98 TYR A N 1
ATOM 801 C CA . TYR A 1 98 ? -10.201 6.583 3.108 1.00 95.12 98 TYR A CA 1
ATOM 802 C C . TYR A 1 98 ? -9.840 7.745 2.161 1.00 95.12 98 TYR A C 1
ATOM 804 O O . TYR A 1 98 ? -10.261 7.744 1.006 1.00 95.12 98 TYR A O 1
ATOM 812 N N . PRO A 1 99 ? -9.026 8.739 2.568 1.00 93.56 99 PRO A N 1
ATOM 813 C CA . PRO A 1 99 ? -8.465 8.970 3.901 1.00 93.56 99 PRO A CA 1
ATOM 814 C C . PRO A 1 99 ? -9.351 9.873 4.785 1.00 93.56 99 PRO A C 1
ATOM 816 O O . PRO A 1 99 ? -8.861 10.482 5.734 1.00 93.56 99 PRO A O 1
ATOM 819 N N . SER A 1 100 ? -10.621 10.108 4.434 1.00 92.56 100 SER A N 1
ATOM 820 C CA . SER A 1 100 ? -11.437 11.128 5.111 1.00 92.56 100 SER A CA 1
ATOM 821 C C . SER A 1 100 ? -11.738 10.787 6.569 1.00 92.56 100 SER A C 1
ATOM 823 O O . SER A 1 100 ? -11.651 11.673 7.419 1.00 92.56 100 SER A O 1
ATOM 825 N N . ASN A 1 101 ? -12.061 9.525 6.858 1.00 95.31 101 ASN A N 1
ATOM 826 C CA . ASN A 1 101 ? -12.529 9.089 8.176 1.00 95.31 101 ASN A CA 1
ATOM 827 C C . ASN A 1 101 ? -11.467 8.333 8.968 1.00 95.31 101 ASN A C 1
ATOM 829 O O . ASN A 1 101 ? -11.588 8.221 10.188 1.00 95.31 101 ASN A O 1
ATOM 833 N N . TRP A 1 102 ? -10.432 7.836 8.299 1.00 95.31 102 TRP A N 1
ATOM 834 C CA . TRP A 1 102 ? -9.300 7.156 8.910 1.00 95.31 102 TRP A CA 1
ATOM 835 C C . TRP A 1 102 ? -8.110 7.139 7.949 1.00 95.31 102 TRP A C 1
ATOM 837 O O . TRP A 1 102 ? -8.279 7.262 6.735 1.00 95.31 102 TRP A O 1
ATOM 847 N N . THR A 1 103 ? -6.908 6.997 8.502 1.00 95.00 103 THR A N 1
ATOM 848 C CA . THR A 1 103 ? -5.647 6.913 7.753 1.00 95.00 103 THR A CA 1
ATOM 849 C C . THR A 1 103 ? -4.709 5.878 8.362 1.00 95.00 103 THR A C 1
ATOM 851 O O . THR A 1 103 ? -4.788 5.591 9.557 1.00 95.00 103 THR A O 1
ATOM 854 N N . ILE A 1 104 ? -3.821 5.317 7.536 1.00 94.44 104 ILE A N 1
ATOM 855 C CA . ILE A 1 104 ? -2.720 4.455 7.981 1.00 94.44 104 ILE A CA 1
ATOM 856 C C . ILE A 1 104 ? -1.449 5.307 8.075 1.00 94.44 104 ILE A C 1
ATOM 858 O O . ILE A 1 104 ? -1.127 6.045 7.145 1.00 94.44 104 ILE A O 1
ATOM 862 N N . GLY A 1 105 ? -0.726 5.175 9.182 1.00 87.88 105 GLY A N 1
ATOM 863 C CA . GLY A 1 105 ? 0.506 5.900 9.471 1.00 87.88 105 GLY A CA 1
ATOM 864 C C . GLY A 1 105 ? 0.306 7.147 10.336 1.00 87.88 105 GLY A C 1
ATOM 865 O O . GLY A 1 105 ? -0.808 7.619 10.568 1.00 87.88 105 GLY A O 1
ATOM 866 N N . THR A 1 106 ? 1.428 7.671 10.825 1.00 78.56 106 THR A N 1
ATOM 867 C CA . THR A 1 106 ? 1.544 8.940 11.560 1.00 78.56 106 THR A CA 1
ATOM 868 C C . THR A 1 106 ? 2.372 9.936 10.738 1.00 78.56 106 THR A C 1
ATOM 870 O O . THR A 1 106 ? 2.830 9.610 9.644 1.00 78.56 106 THR A O 1
ATOM 873 N N . THR A 1 107 ? 2.577 11.157 11.240 1.00 73.69 107 THR A N 1
ATOM 874 C CA . THR A 1 107 ? 3.378 12.194 10.557 1.00 73.69 107 THR A CA 1
ATOM 875 C C . THR A 1 107 ? 4.829 11.792 10.300 1.00 73.69 107 THR A C 1
ATOM 877 O O . THR A 1 107 ? 5.421 12.280 9.344 1.00 73.69 107 THR A O 1
ATOM 880 N N . ASP A 1 108 ? 5.374 10.899 11.126 1.00 73.38 108 ASP A N 1
ATOM 881 C CA . ASP A 1 108 ? 6.788 10.507 11.098 1.00 73.38 108 ASP A CA 1
ATOM 882 C C . ASP A 1 108 ? 7.009 9.173 10.360 1.00 73.38 108 ASP A C 1
ATOM 884 O O . ASP A 1 108 ? 8.117 8.642 10.337 1.00 73.38 108 ASP A O 1
ATOM 888 N N . GLY A 1 109 ? 5.941 8.600 9.795 1.00 77.19 109 GLY A N 1
ATOM 889 C CA . GLY A 1 109 ? 5.945 7.299 9.135 1.00 77.19 109 GLY A CA 1
ATOM 890 C C . GLY A 1 109 ? 5.663 7.369 7.631 1.00 77.19 109 GLY 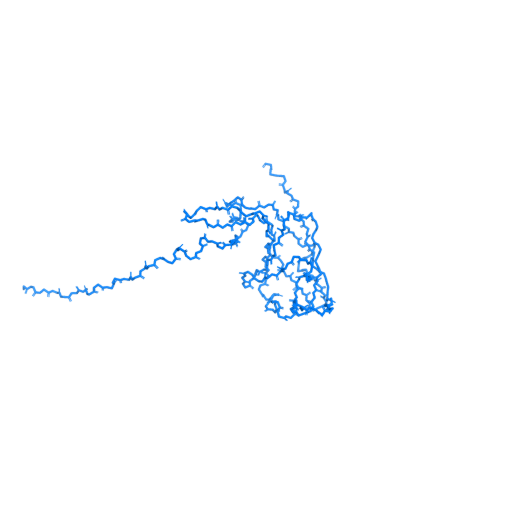A C 1
ATOM 891 O O . GLY A 1 109 ? 5.486 8.449 7.062 1.00 77.19 109 GLY A O 1
ATOM 892 N N . PRO A 1 110 ? 5.585 6.202 6.966 1.00 82.00 110 PRO A N 1
ATOM 893 C CA . PRO A 1 110 ? 5.217 6.129 5.559 1.00 82.00 110 PRO A CA 1
ATOM 894 C C . PRO A 1 110 ? 3.822 6.733 5.351 1.00 82.00 110 PRO A C 1
ATOM 896 O O . PRO A 1 110 ? 2.841 6.316 5.970 1.00 82.00 110 PRO A O 1
ATOM 899 N N . ASN A 1 111 ? 3.738 7.733 4.473 1.00 83.31 111 ASN A N 1
ATOM 900 C CA . ASN A 1 111 ? 2.497 8.450 4.191 1.00 83.31 111 ASN A CA 1
ATOM 901 C C . ASN A 1 111 ? 1.631 7.658 3.202 1.00 83.31 111 ASN A C 1
ATOM 903 O O . ASN A 1 111 ? 1.883 7.678 1.989 1.00 83.31 111 ASN A O 1
ATOM 907 N N . PHE A 1 112 ? 0.609 6.972 3.719 1.00 93.38 112 PHE A N 1
ATOM 908 C CA . PHE A 1 112 ? -0.335 6.241 2.884 1.00 93.38 112 PHE A CA 1
ATOM 909 C C . PHE A 1 112 ? -1.294 7.181 2.154 1.00 93.38 112 PHE A C 1
ATOM 911 O O . PHE A 1 112 ? -1.967 8.030 2.741 1.00 93.38 112 PHE A O 1
ATOM 918 N N . ARG A 1 113 ? -1.455 6.958 0.853 1.00 92.94 113 ARG A N 1
ATOM 919 C CA . ARG A 1 113 ? -2.371 7.697 -0.021 1.00 92.94 113 ARG A CA 1
ATOM 920 C C . ARG A 1 113 ? -3.194 6.738 -0.870 1.00 92.94 113 ARG A C 1
ATOM 922 O O . ARG A 1 113 ? -2.760 5.626 -1.143 1.00 92.94 113 ARG A O 1
ATOM 929 N N . SER A 1 114 ? -4.367 7.183 -1.309 1.00 95.00 114 SER A N 1
ATOM 930 C CA . SER A 1 114 ? -5.119 6.461 -2.339 1.00 95.00 114 SER A CA 1
ATOM 931 C C . SER A 1 114 ? -4.396 6.596 -3.687 1.00 95.00 114 SER A C 1
ATOM 933 O O . SER A 1 114 ? -3.932 7.685 -4.032 1.00 95.00 114 SER A O 1
ATOM 935 N N . CYS A 1 115 ? -4.283 5.485 -4.415 1.00 94.38 115 CYS A N 1
ATOM 936 C CA . CYS A 1 115 ? -3.726 5.397 -5.775 1.00 94.38 115 CYS A CA 1
ATOM 937 C C . CYS A 1 115 ? -4.799 5.100 -6.828 1.00 94.38 115 CYS A C 1
ATOM 939 O O . CYS A 1 115 ? -4.653 5.484 -7.985 1.00 94.38 115 CYS A O 1
ATOM 941 N N . ALA A 1 116 ? -5.883 4.442 -6.421 1.00 95.38 116 ALA A N 1
ATOM 942 C CA . ALA A 1 116 ? -7.065 4.143 -7.220 1.00 95.38 116 ALA A CA 1
ATOM 943 C C . ALA A 1 116 ? -8.254 3.893 -6.274 1.00 95.38 116 ALA A C 1
ATOM 945 O O . ALA A 1 116 ? -8.121 3.996 -5.053 1.00 95.38 116 ALA A O 1
ATOM 946 N N . ARG A 1 117 ? -9.425 3.554 -6.827 1.00 96.25 117 ARG A N 1
ATOM 947 C CA . ARG A 1 117 ? -10.658 3.319 -6.047 1.00 96.25 117 ARG A CA 1
ATOM 948 C C . ARG A 1 117 ? -10.512 2.192 -5.018 1.00 96.25 117 ARG A C 1
ATOM 950 O O . ARG A 1 117 ? -11.134 2.239 -3.967 1.00 96.25 117 ARG A O 1
ATOM 957 N N . ASP A 1 118 ? -9.730 1.181 -5.349 1.00 97.81 118 ASP A N 1
ATOM 958 C CA . ASP A 1 118 ? -9.473 -0.023 -4.569 1.00 97.81 118 ASP A CA 1
ATOM 959 C C . ASP A 1 118 ? -7.994 -0.140 -4.175 1.00 97.81 118 ASP A C 1
ATOM 961 O O . ASP A 1 118 ? -7.553 -1.213 -3.790 1.00 97.81 118 ASP A O 1
ATOM 965 N N . CYS A 1 119 ? -7.228 0.951 -4.258 1.00 97.81 119 CYS A N 1
ATOM 966 C CA . CYS A 1 119 ? -5.784 0.942 -4.050 1.00 97.81 119 CYS A CA 1
ATOM 967 C C . CYS A 1 119 ? -5.361 1.999 -3.032 1.00 97.81 119 CYS A C 1
ATOM 969 O O . CYS A 1 119 ? -5.679 3.189 -3.174 1.00 97.81 119 CYS A O 1
ATOM 971 N N . ILE A 1 120 ? -4.564 1.568 -2.056 1.00 97.25 120 ILE A N 1
ATOM 972 C CA . ILE A 1 120 ? -3.772 2.444 -1.191 1.00 97.25 120 ILE A CA 1
ATOM 973 C C . ILE A 1 120 ? -2.289 2.112 -1.340 1.00 97.25 120 ILE A C 1
ATOM 975 O O . ILE A 1 120 ? -1.912 0.964 -1.562 1.00 97.25 120 ILE A O 1
ATOM 979 N N . MET A 1 121 ? -1.439 3.126 -1.217 1.00 96.88 121 MET A N 1
ATOM 980 C CA . MET A 1 121 ? 0.002 2.971 -1.367 1.00 96.88 121 MET A CA 1
ATOM 981 C C . MET A 1 121 ? 0.780 3.854 -0.403 1.00 96.88 121 MET A C 1
ATOM 983 O O . MET A 1 121 ? 0.299 4.919 -0.015 1.00 96.88 121 MET A O 1
ATOM 987 N N . ALA A 1 122 ? 2.016 3.471 -0.108 1.00 95.75 122 ALA A N 1
ATOM 988 C CA . ALA A 1 122 ? 2.980 4.318 0.584 1.00 95.75 122 ALA A CA 1
ATOM 989 C C . ALA A 1 122 ? 4.382 4.143 0.006 1.00 95.75 122 ALA A C 1
ATOM 991 O O . ALA A 1 122 ? 4.709 3.084 -0.523 1.00 95.75 122 ALA A O 1
ATOM 992 N N . ASN A 1 123 ? 5.209 5.180 0.123 1.00 94.88 123 ASN A N 1
ATOM 993 C CA . ASN A 1 123 ? 6.605 5.124 -0.300 1.00 94.88 123 ASN A CA 1
ATOM 994 C C . ASN A 1 123 ? 7.502 4.775 0.895 1.00 94.88 123 ASN A C 1
ATOM 996 O O . ASN A 1 123 ? 7.205 5.167 2.024 1.00 94.88 123 ASN A O 1
ATOM 1000 N N . PHE A 1 124 ? 8.604 4.089 0.619 1.00 94.81 124 PHE A N 1
ATOM 1001 C CA . PHE A 1 124 ? 9.648 3.717 1.565 1.00 94.81 124 PHE A CA 1
ATOM 1002 C C . PHE A 1 124 ? 11.016 4.014 0.943 1.00 94.81 124 PHE A C 1
ATOM 1004 O O . PHE A 1 124 ? 11.206 3.778 -0.248 1.00 94.81 124 PHE A O 1
ATOM 1011 N N . GLU A 1 125 ? 11.965 4.499 1.741 1.00 94.31 125 GLU A N 1
ATOM 1012 C CA . GLU A 1 125 ? 13.350 4.718 1.287 1.00 94.31 125 GLU A CA 1
ATOM 1013 C C . GLU A 1 125 ? 14.065 3.373 1.046 1.00 94.31 125 GLU A C 1
ATOM 1015 O O . GLU A 1 125 ? 14.781 3.197 0.062 1.00 94.31 125 GLU A O 1
ATOM 1020 N N . ASP A 1 126 ? 13.768 2.376 1.886 1.00 95.44 126 ASP A N 1
ATOM 1021 C CA . ASP A 1 126 ? 14.308 1.017 1.818 1.00 95.44 126 ASP A CA 1
ATOM 1022 C C . ASP A 1 126 ? 13.205 -0.039 1.676 1.00 95.44 126 ASP A C 1
ATOM 1024 O O . ASP A 1 126 ? 12.030 0.207 1.956 1.00 95.44 126 ASP A O 1
ATOM 1028 N N . ILE A 1 127 ? 13.583 -1.253 1.261 1.00 94.62 127 ILE A N 1
ATOM 1029 C CA . ILE A 1 127 ? 12.656 -2.391 1.280 1.00 94.62 127 ILE A CA 1
ATOM 1030 C C . ILE A 1 127 ? 12.288 -2.662 2.744 1.00 94.62 127 ILE A C 1
ATOM 1032 O O . ILE A 1 127 ? 13.188 -2.926 3.546 1.00 94.62 127 ILE A O 1
ATOM 1036 N N . PRO A 1 128 ? 10.998 -2.621 3.111 1.00 93.38 128 PRO A N 1
ATOM 1037 C CA . PRO A 1 128 ? 10.597 -2.887 4.479 1.00 93.38 128 PRO A CA 1
ATOM 1038 C C . PRO A 1 128 ? 10.912 -4.331 4.886 1.00 93.38 128 PRO A C 1
ATOM 1040 O O . PRO A 1 128 ? 11.022 -5.235 4.056 1.00 93.38 128 PRO A O 1
ATOM 1043 N N . ASN A 1 129 ? 11.021 -4.547 6.195 1.00 94.94 129 ASN A N 1
ATOM 1044 C CA . ASN A 1 129 ? 11.262 -5.866 6.773 1.00 94.94 129 ASN A CA 1
ATOM 1045 C C . ASN A 1 129 ? 10.131 -6.862 6.451 1.00 94.94 129 ASN A C 1
ATOM 1047 O O . ASN A 1 129 ? 9.078 -6.518 5.906 1.00 94.94 129 ASN A O 1
ATOM 1051 N N . ASP A 1 130 ? 10.329 -8.115 6.860 1.00 97.06 130 ASP A N 1
ATOM 1052 C CA . ASP A 1 130 ? 9.344 -9.188 6.685 1.00 97.06 130 ASP A CA 1
ATOM 1053 C C . ASP A 1 130 ? 8.038 -8.955 7.470 1.00 97.06 130 ASP A C 1
ATOM 1055 O O . ASP A 1 130 ? 7.027 -9.601 7.203 1.00 97.06 130 ASP A O 1
ATOM 1059 N N . HIS A 1 131 ? 8.041 -8.019 8.419 1.00 97.12 131 HIS A N 1
ATOM 1060 C CA . HIS A 1 131 ? 6.869 -7.584 9.167 1.00 97.12 131 HIS A CA 1
ATOM 1061 C C . HIS A 1 131 ? 6.748 -6.059 9.098 1.00 97.12 131 HIS A C 1
ATOM 1063 O O . HIS A 1 131 ? 7.685 -5.341 9.453 1.00 97.12 131 HIS A O 1
ATOM 1069 N N . ILE A 1 132 ? 5.587 -5.584 8.652 1.00 95.25 132 ILE A N 1
ATOM 1070 C CA . ILE A 1 132 ? 5.215 -4.171 8.614 1.00 95.25 132 ILE A CA 1
ATOM 1071 C C . ILE A 1 132 ? 4.038 -3.995 9.568 1.00 95.25 132 ILE A C 1
ATOM 1073 O O . ILE A 1 132 ? 2.961 -4.527 9.315 1.00 95.25 132 ILE A O 1
ATOM 1077 N N . GLU A 1 133 ? 4.239 -3.234 10.639 1.00 95.31 133 GLU A N 1
ATOM 1078 C CA . GLU A 1 133 ? 3.186 -2.846 11.576 1.00 95.31 133 GLU A CA 1
ATOM 1079 C C . GLU A 1 133 ? 2.982 -1.334 11.484 1.00 95.31 133 GLU A C 1
ATOM 1081 O O . GLU A 1 133 ? 3.926 -0.554 11.615 1.00 95.31 133 GLU A O 1
ATOM 1086 N N . LEU A 1 134 ? 1.743 -0.919 11.239 1.00 93.62 134 LEU A N 1
ATOM 1087 C CA . LEU A 1 134 ? 1.384 0.474 11.014 1.00 93.62 134 LEU A CA 1
ATOM 1088 C C . LEU A 1 134 ? 0.248 0.876 11.939 1.00 93.62 134 LEU A C 1
ATOM 1090 O O . LEU A 1 134 ? -0.728 0.151 12.115 1.00 93.62 134 LEU A O 1
ATOM 1094 N N . ILE A 1 135 ? 0.351 2.068 12.510 1.00 94.00 135 ILE A N 1
ATOM 1095 C CA . ILE A 1 135 ? -0.716 2.639 13.327 1.00 94.00 135 ILE A CA 1
ATOM 1096 C C . ILE A 1 135 ? -1.857 3.095 12.413 1.00 94.00 135 ILE A C 1
ATOM 1098 O O . ILE A 1 135 ? -1.611 3.682 11.362 1.00 94.00 135 ILE A O 1
ATOM 1102 N N . VAL A 1 136 ? -3.104 2.861 12.823 1.00 95.00 136 VAL A N 1
ATOM 1103 C CA . VAL A 1 136 ? -4.289 3.413 12.159 1.00 95.00 136 VAL A CA 1
ATOM 1104 C C . VAL A 1 136 ? -4.897 4.482 13.052 1.00 95.00 136 VAL A C 1
ATOM 1106 O O . VAL A 1 136 ? -5.156 4.250 14.236 1.00 95.00 136 VAL A O 1
ATOM 1109 N N . GLN A 1 137 ? -5.148 5.654 12.482 1.00 94.12 137 GLN A N 1
ATOM 1110 C CA . GLN A 1 137 ? -5.716 6.796 13.190 1.00 94.12 137 GLN A CA 1
ATOM 1111 C C . GLN A 1 137 ? -7.048 7.224 12.580 1.00 94.12 137 G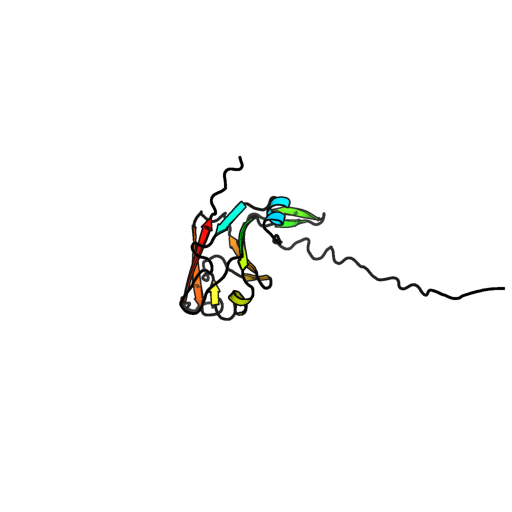LN A C 1
ATOM 1113 O O . GLN A 1 137 ? -7.338 6.968 11.409 1.00 94.12 137 GLN A O 1
ATOM 1118 N N . LYS A 1 138 ? -7.852 7.917 13.379 1.00 93.75 138 LYS A N 1
ATOM 1119 C CA . LYS A 1 138 ? -9.107 8.516 12.939 1.00 93.75 138 LYS A CA 1
ATOM 1120 C C . LYS A 1 138 ? -8.865 9.799 12.152 1.00 93.75 138 LYS A C 1
ATOM 1122 O O . LYS A 1 138 ? -8.086 10.661 12.550 1.00 93.75 138 LYS A O 1
ATOM 1127 N N . GLY A 1 139 ? -9.621 9.955 11.076 1.00 91.94 139 GLY A N 1
ATOM 1128 C CA . GLY A 1 139 ? -9.557 11.091 10.171 1.00 91.94 139 GLY A CA 1
ATOM 1129 C C . GLY A 1 139 ? -8.286 11.128 9.322 1.00 91.94 139 GLY A C 1
ATOM 1130 O O . GLY A 1 139 ? -7.541 10.151 9.209 1.00 91.94 139 GLY A O 1
ATOM 1131 N N . ARG A 1 140 ? -8.058 12.294 8.713 1.00 88.12 140 ARG A N 1
ATOM 1132 C CA . ARG A 1 140 ? -6.842 12.604 7.952 1.00 88.12 140 ARG A CA 1
ATOM 1133 C C . ARG A 1 140 ? -5.660 12.870 8.882 1.00 88.12 140 ARG A C 1
ATOM 1135 O O . ARG A 1 140 ? -5.853 13.367 9.989 1.00 88.12 140 ARG A O 1
ATOM 1142 N N . LEU A 1 141 ? -4.449 12.659 8.360 1.00 78.62 141 LEU A N 1
ATOM 1143 C CA . LEU A 1 141 ? -3.196 13.132 8.956 1.00 78.62 141 LEU A CA 1
ATOM 1144 C C . LEU A 1 141 ? -3.316 14.616 9.328 1.00 78.62 141 LEU A C 1
ATOM 1146 O O . LEU A 1 141 ? -3.386 15.492 8.464 1.00 78.62 141 LEU A O 1
ATOM 1150 N N . ALA A 1 142 ? -3.412 14.881 10.629 1.00 67.81 142 ALA A N 1
ATOM 1151 C CA . ALA A 1 142 ? -3.545 16.221 11.166 1.00 67.81 142 ALA A CA 1
ATOM 1152 C C . ALA A 1 142 ? -2.156 16.779 11.471 1.00 67.81 142 ALA A C 1
ATOM 1154 O O . ALA A 1 142 ? -1.464 16.292 12.362 1.00 67.81 142 ALA A O 1
ATOM 1155 N N . ASN A 1 143 ? -1.773 17.848 10.778 1.00 67.44 143 ASN A N 1
ATOM 1156 C CA . ASN A 1 143 ? -0.571 18.588 11.138 1.00 67.44 143 ASN A CA 1
ATOM 1157 C C . ASN A 1 143 ? -0.780 19.200 12.535 1.00 67.44 143 ASN A C 1
ATOM 1159 O O . ASN A 1 143 ? -1.725 19.964 12.745 1.00 67.44 143 ASN A O 1
ATOM 1163 N N . ASN A 1 144 ? 0.107 18.872 13.478 1.00 68.38 144 ASN A N 1
ATOM 1164 C CA . ASN A 1 144 ? 0.191 19.467 14.820 1.00 68.38 144 ASN A CA 1
ATOM 1165 C C . ASN A 1 144 ? -0.910 19.076 15.828 1.00 68.38 144 ASN A C 1
ATOM 1167 O O . ASN A 1 144 ? -1.129 19.801 16.799 1.00 68.38 144 ASN A O 1
ATOM 1171 N N . LYS A 1 145 ? -1.601 17.943 15.641 1.00 80.25 145 LYS A N 1
ATOM 1172 C CA . LYS A 1 145 ? -2.497 17.370 16.664 1.00 80.25 145 LYS A CA 1
ATOM 1173 C C . LYS A 1 145 ? -2.052 15.964 17.042 1.00 80.25 145 LYS A C 1
ATOM 1175 O O . LYS A 1 145 ? -1.569 15.225 16.193 1.00 80.25 145 LYS A O 1
ATOM 1180 N N . ILE A 1 146 ? -2.260 15.595 18.306 1.00 84.19 146 ILE A N 1
ATOM 1181 C CA . ILE A 1 146 ? -2.088 14.212 18.760 1.00 84.19 146 ILE A CA 1
ATOM 1182 C C . ILE A 1 146 ? -3.165 13.364 18.060 1.00 84.19 146 ILE A C 1
ATOM 1184 O O . ILE A 1 146 ? -4.351 13.676 18.217 1.00 84.19 146 ILE A O 1
ATOM 1188 N N . PRO A 1 147 ? -2.793 12.345 17.269 1.00 88.19 147 PRO A N 1
ATOM 1189 C CA . PRO A 1 147 ? -3.762 11.538 16.541 1.00 88.19 147 PRO A CA 1
ATOM 1190 C C . PRO A 1 147 ? -4.565 10.627 17.481 1.00 88.19 147 PRO A C 1
ATOM 1192 O O . PRO A 1 147 ? -4.022 10.043 18.418 1.00 88.19 147 PRO A O 1
ATOM 1195 N N . GLU A 1 148 ? -5.868 10.482 17.221 1.00 92.38 148 GLU A N 1
ATOM 1196 C CA . GLU A 1 148 ? -6.717 9.485 17.889 1.00 92.38 148 GLU A CA 1
ATOM 1197 C C . GLU A 1 148 ? -6.455 8.121 17.236 1.00 92.38 148 GLU A C 1
ATOM 1199 O O . GLU A 1 148 ? -6.875 7.879 16.101 1.00 92.38 148 GLU A O 1
ATOM 1204 N N . ILE A 1 149 ? -5.729 7.247 17.935 1.00 94.38 149 ILE A N 1
ATOM 1205 C CA . ILE A 1 149 ? -5.387 5.909 17.444 1.00 94.38 149 ILE A CA 1
ATOM 1206 C C . ILE A 1 149 ? -6.593 4.984 17.580 1.00 94.38 149 ILE A C 1
ATOM 1208 O O . ILE A 1 149 ? -7.142 4.833 18.669 1.00 94.38 149 ILE A O 1
ATOM 1212 N N . ILE A 1 150 ? -6.980 4.343 16.477 1.00 96.31 150 ILE A N 1
ATOM 1213 C CA . ILE A 1 150 ? -8.155 3.462 16.412 1.00 96.31 150 ILE A CA 1
ATOM 1214 C C . ILE A 1 150 ? -7.800 1.997 16.157 1.00 96.31 150 ILE A C 1
ATOM 1216 O O . ILE A 1 150 ? -8.703 1.165 16.118 1.00 96.31 150 ILE A O 1
ATOM 1220 N N . GLY A 1 151 ? -6.518 1.685 15.960 1.00 96.75 151 GLY A N 1
ATOM 1221 C CA . GLY A 1 151 ? -6.031 0.321 15.789 1.00 96.75 151 GLY A CA 1
ATOM 1222 C C . GLY A 1 151 ? -4.656 0.264 15.129 1.00 96.75 151 GLY A C 1
ATOM 1223 O O . GLY A 1 151 ? -3.911 1.248 15.104 1.00 96.75 151 GLY A O 1
ATOM 1224 N N . LYS A 1 152 ? -4.333 -0.908 14.588 1.00 97.00 152 LYS A N 1
ATOM 1225 C CA . LYS A 1 152 ? -3.106 -1.178 13.833 1.00 97.00 152 LYS A CA 1
ATOM 1226 C C . LYS A 1 152 ? -3.433 -1.960 12.573 1.00 97.00 152 LYS A C 1
ATOM 1228 O O . LYS A 1 152 ? -4.411 -2.700 12.565 1.00 97.00 152 LYS A O 1
ATOM 1233 N N . PHE A 1 153 ? -2.606 -1.823 11.549 1.00 97.25 153 PHE A N 1
ATOM 1234 C CA . PHE A 1 153 ? -2.655 -2.591 10.315 1.00 97.25 153 PHE A CA 1
ATOM 1235 C C . PHE A 1 153 ? -1.316 -3.296 10.112 1.00 97.25 153 PHE A C 1
ATOM 1237 O O . PHE A 1 153 ? -0.264 -2.660 10.182 1.00 97.25 153 PHE A O 1
ATOM 1244 N N . GLU A 1 154 ? -1.363 -4.605 9.886 1.00 97.50 154 GLU A N 1
ATOM 1245 C CA . GLU A 1 154 ? -0.178 -5.456 9.821 1.00 97.50 154 GLU A CA 1
ATOM 1246 C C . GLU A 1 154 ? -0.107 -6.204 8.494 1.00 97.50 154 GLU A C 1
ATOM 1248 O O . GLU A 1 154 ? -1.088 -6.783 8.022 1.00 97.50 154 GLU A O 1
ATOM 1253 N N . LEU A 1 155 ? 1.097 -6.247 7.934 1.00 98.00 155 LEU A N 1
ATOM 1254 C CA . LEU A 1 155 ? 1.442 -7.053 6.775 1.00 98.00 155 LEU A CA 1
ATOM 1255 C C . LEU A 1 155 ? 2.650 -7.925 7.100 1.00 98.00 155 LEU A C 1
ATOM 1257 O O . LEU A 1 155 ? 3.611 -7.489 7.736 1.00 98.00 155 LEU A O 1
ATOM 1261 N N . ARG A 1 156 ? 2.622 -9.160 6.611 1.00 98.06 156 ARG A N 1
ATOM 1262 C CA . ARG A 1 156 ? 3.727 -10.111 6.691 1.00 98.06 156 ARG A CA 1
ATOM 1263 C C . ARG A 1 156 ? 4.166 -10.474 5.294 1.00 98.06 156 ARG A C 1
ATOM 1265 O O . ARG A 1 156 ? 3.330 -10.772 4.448 1.00 98.06 156 ARG A O 1
ATOM 1272 N N . LYS A 1 157 ? 5.467 -10.462 5.049 1.00 97.81 157 LYS A N 1
ATOM 1273 C CA . LYS A 1 157 ? 6.019 -10.893 3.775 1.00 97.81 157 LYS A CA 1
ATOM 1274 C C . LYS A 1 157 ? 5.617 -12.339 3.526 1.00 97.81 157 LYS A C 1
ATOM 1276 O O . LYS A 1 157 ? 5.777 -13.204 4.390 1.00 97.81 157 LYS A O 1
ATOM 1281 N N . LYS A 1 158 ? 5.059 -12.587 2.349 1.00 96.75 158 LYS A N 1
ATOM 1282 C CA . LYS A 1 158 ? 4.694 -13.927 1.916 1.00 96.75 158 LYS A CA 1
ATOM 1283 C C . LYS A 1 158 ? 5.986 -14.725 1.718 1.00 96.75 158 LYS A C 1
ATOM 1285 O O . LYS A 1 158 ? 6.892 -14.225 1.043 1.00 96.75 158 LYS A O 1
ATOM 1290 N N . PRO A 1 159 ? 6.104 -15.935 2.289 1.00 93.00 159 PRO A N 1
ATOM 1291 C CA . PRO A 1 159 ? 7.226 -16.809 1.984 1.00 93.00 159 PRO A CA 1
ATOM 1292 C C . PRO A 1 159 ? 7.305 -17.004 0.471 1.00 93.00 159 PRO A C 1
ATOM 1294 O O . PRO A 1 159 ? 6.282 -17.263 -0.165 1.00 93.00 159 PRO A O 1
ATOM 1297 N N . GLN A 1 160 ? 8.497 -16.865 -0.108 1.00 83.62 160 GLN A N 1
ATOM 1298 C CA . GLN A 1 160 ? 8.689 -17.277 -1.493 1.00 83.62 160 GLN A CA 1
ATOM 1299 C C . GLN A 1 160 ? 8.429 -18.782 -1.540 1.00 83.62 160 GLN A C 1
ATOM 1301 O O . GLN A 1 160 ? 9.097 -19.544 -0.842 1.00 83.62 160 GLN A O 1
ATOM 1306 N N . SER A 1 161 ? 7.420 -19.209 -2.300 1.00 76.25 161 SER A N 1
ATOM 1307 C CA . SER A 1 161 ? 7.328 -20.614 -2.675 1.00 76.25 161 SER A CA 1
ATOM 1308 C C . SER A 1 161 ? 8.609 -20.932 -3.432 1.00 76.25 161 SER A C 1
ATOM 1310 O O . SER A 1 161 ? 8.914 -20.230 -4.395 1.00 76.25 161 SER A O 1
ATOM 1312 N N . GLU A 1 162 ? 9.369 -21.924 -2.971 1.00 52.66 162 GLU A N 1
ATOM 1313 C CA . GLU A 1 162 ? 10.499 -22.460 -3.725 1.00 52.66 162 GLU A CA 1
ATOM 1314 C C . GLU A 1 162 ? 9.979 -22.808 -5.126 1.00 52.66 162 GLU A C 1
ATOM 1316 O O . GLU A 1 162 ? 9.157 -23.714 -5.283 1.00 52.66 162 GLU A O 1
ATOM 1321 N N . GLU A 1 163 ? 10.355 -22.010 -6.127 1.00 54.28 163 GLU A N 1
ATOM 1322 C CA . GLU A 1 163 ? 10.113 -22.334 -7.528 1.00 54.28 163 GLU A CA 1
ATOM 1323 C C . GLU A 1 163 ? 10.937 -23.595 -7.820 1.00 54.28 163 GLU A C 1
ATOM 1325 O O . GLU A 1 163 ? 12.154 -23.518 -7.988 1.00 54.28 163 GLU A O 1
ATOM 1330 N N . ASN A 1 164 ? 10.281 -24.758 -7.770 1.00 38.41 164 ASN A N 1
ATOM 1331 C CA . ASN A 1 164 ? 10.826 -26.029 -8.252 1.00 38.41 164 ASN A CA 1
ATOM 1332 C C . ASN A 1 164 ? 10.724 -26.109 -9.775 1.00 38.41 164 ASN A C 1
ATOM 1334 O O . ASN A 1 164 ? 9.629 -25.797 -10.300 1.00 38.41 164 ASN A O 1
#

pLDDT: mean 87.55, std 16.2, range [38.41, 98.69]

Solvent-accessible surface area (backbone atoms only — not comparable to full-atom values): 9749 Å² total; per-residue (Å²): 132,88,79,89,89,80,80,83,82,82,80,76,85,80,72,76,84,71,78,83,56,35,80,48,79,55,80,64,94,44,72,69,50,20,51,77,70,68,29,51,76,46,48,38,39,57,95,47,81,61,33,69,39,45,99,86,45,50,40,42,68,78,46,32,35,35,26,48,30,26,23,33,36,92,85,72,42,85,41,81,46,94,32,23,32,43,43,35,34,40,45,38,79,58,43,67,55,56,49,68,59,30,34,55,38,55,96,92,48,49,63,56,41,78,77,51,79,35,26,41,31,29,55,36,78,56,86,77,67,61,63,46,81,37,48,23,26,55,25,53,91,58,87,94,52,90,76,54,74,61,40,50,49,58,39,32,49,53,77,79,72,80,87,122